Protein AF-A0A7X4I179-F1 (afdb_monomer_lite)

Secondary structure (DSSP, 8-state):
-------S----TT-----SEEE-TTSEEEEE-TTT--EEEEEE-SS-B-SPPEEEEETTEEEEE--B-S--

pLDDT: mean 78.61, std 21.57, range [33.5, 96.56]

Foldseek 3Di:
DDDDPPDPDDDPPDDPDQQAWDFDPQQKIWGADRPPRHTDDIDRDPAHFDDDWDWDDDPNDIDIDTDGDPDD

Sequence (72 aa):
MERGNRARDAPARGARPANGFQRAEDRTFCAFHLATGEQLFRHAAPRPIRSSRMTDEVNGKQYVTVIATTRC

Structure (mmCIF, N/CA/C/O backbone):
data_AF-A0A7X4I179-F1
#
_entry.id   AF-A0A7X4I179-F1
#
loop_
_atom_site.group_PDB
_atom_site.id
_atom_site.type_symbol
_atom_site.label_atom_id
_atom_site.label_alt_id
_atom_site.label_comp_id
_atom_site.label_asym_id
_atom_site.label_entity_id
_atom_site.label_seq_id
_atom_site.pdbx_PDB_ins_code
_atom_site.Cartn_x
_atom_site.Cartn_y
_atom_site.Cartn_z
_atom_site.occupancy
_atom_site.B_iso_or_equiv
_atom_site.auth_seq_id
_atom_site.auth_comp_id
_atom_site.auth_asym_id
_atom_site.auth_atom_id
_atom_site.pdbx_PDB_model_num
ATOM 1 N N . MET A 1 1 ? 32.964 41.783 14.731 1.00 37.91 1 MET A N 1
ATOM 2 C CA . MET A 1 1 ? 31.718 41.522 13.984 1.00 37.91 1 MET A CA 1
ATOM 3 C C . MET A 1 1 ? 31.641 40.025 13.750 1.00 37.91 1 MET A C 1
ATOM 5 O O . MET A 1 1 ? 32.525 39.474 13.109 1.00 37.91 1 MET A O 1
ATOM 9 N N . GLU A 1 2 ? 30.674 39.372 14.388 1.00 41.59 2 GLU A N 1
ATOM 10 C CA . GLU A 1 2 ? 30.398 37.938 14.267 1.00 41.59 2 GLU A CA 1
ATOM 11 C C . GLU A 1 2 ? 29.956 37.552 12.850 1.00 41.59 2 GLU A C 1
ATOM 13 O O . GLU A 1 2 ? 29.250 38.319 12.197 1.00 41.59 2 GLU A O 1
ATOM 18 N N . ARG A 1 3 ? 30.280 36.322 12.435 1.00 40.75 3 ARG A N 1
ATOM 19 C CA . ARG A 1 3 ? 29.301 35.343 11.923 1.00 40.75 3 ARG A CA 1
ATOM 20 C C . ARG A 1 3 ? 29.963 33.965 11.880 1.00 40.75 3 ARG A C 1
ATOM 22 O O . ARG A 1 3 ? 30.720 33.639 10.971 1.00 40.75 3 ARG A O 1
ATOM 29 N N . GLY A 1 4 ? 29.692 33.170 12.914 1.00 33.50 4 GLY A N 1
ATOM 30 C CA . GLY A 1 4 ? 30.044 31.757 12.958 1.00 33.50 4 GLY A CA 1
ATOM 31 C C . GLY A 1 4 ? 29.267 30.984 11.896 1.00 33.50 4 GLY A C 1
ATOM 32 O O . GLY A 1 4 ? 28.039 31.023 11.867 1.00 33.50 4 GLY A O 1
ATOM 33 N N . ASN A 1 5 ? 29.978 30.261 11.034 1.00 49.84 5 ASN A N 1
ATOM 34 C CA . ASN A 1 5 ? 29.370 29.371 10.051 1.00 49.84 5 ASN A CA 1
ATOM 35 C C . ASN A 1 5 ? 29.158 27.991 10.692 1.00 49.84 5 ASN A C 1
ATOM 37 O O . ASN A 1 5 ? 29.880 27.030 10.432 1.00 49.84 5 ASN A O 1
ATOM 41 N N . ARG A 1 6 ? 28.197 27.924 11.619 1.00 47.25 6 ARG A N 1
ATOM 42 C CA . ARG A 1 6 ? 27.747 26.690 12.271 1.00 47.25 6 ARG A CA 1
ATOM 43 C C . ARG A 1 6 ? 26.392 26.314 11.677 1.00 47.25 6 ARG A C 1
ATOM 45 O O . ARG A 1 6 ? 25.346 26.646 12.215 1.00 47.25 6 ARG A O 1
ATOM 52 N N . ALA A 1 7 ? 26.433 25.639 10.538 1.00 40.78 7 ALA A N 1
ATOM 53 C CA . ALA A 1 7 ? 25.275 24.981 9.943 1.00 40.78 7 ALA A CA 1
ATOM 54 C C . ALA A 1 7 ? 25.688 23.575 9.490 1.00 40.78 7 ALA A C 1
ATOM 56 O O . ALA A 1 7 ? 25.675 23.250 8.308 1.00 40.78 7 ALA A O 1
ATOM 57 N N . ARG A 1 8 ? 26.148 22.759 10.446 1.00 47.84 8 ARG A N 1
ATOM 58 C CA . ARG A 1 8 ? 26.316 21.307 10.267 1.00 47.84 8 ARG A CA 1
ATOM 59 C C . ARG A 1 8 ? 25.354 20.472 11.111 1.00 47.84 8 ARG A C 1
ATOM 61 O O . ARG A 1 8 ? 25.352 19.265 10.961 1.00 47.84 8 ARG A O 1
ATOM 68 N N . ASP A 1 9 ? 24.472 21.106 11.877 1.00 41.53 9 ASP A N 1
ATOM 69 C CA . ASP A 1 9 ? 23.437 20.423 12.649 1.00 41.53 9 ASP A CA 1
ATOM 70 C C . ASP A 1 9 ? 22.141 21.229 12.581 1.00 41.53 9 ASP A C 1
ATOM 72 O O . ASP A 1 9 ? 21.861 22.087 13.415 1.00 41.53 9 ASP A O 1
ATOM 76 N N . ALA A 1 10 ? 21.351 20.982 11.542 1.00 38.53 10 ALA A N 1
ATOM 77 C CA . ALA A 1 10 ? 19.956 21.387 11.519 1.00 38.53 10 ALA A CA 1
ATOM 78 C C . ALA A 1 10 ? 19.136 20.174 11.067 1.00 38.53 10 ALA A C 1
ATOM 80 O O . ALA A 1 10 ? 19.231 19.794 9.898 1.00 38.53 10 ALA A O 1
ATOM 81 N N . PRO A 1 11 ? 18.332 19.539 11.943 1.00 37.66 11 PRO A N 1
ATOM 82 C CA . PRO A 1 11 ? 17.300 18.649 11.448 1.00 37.66 11 PRO A CA 1
ATOM 83 C C . PRO A 1 11 ? 16.353 19.528 10.636 1.00 37.66 11 PRO A C 1
ATOM 85 O O . PRO A 1 11 ? 15.917 20.575 11.121 1.00 37.66 11 PRO A O 1
ATOM 88 N N . ALA A 1 12 ? 16.082 19.140 9.391 1.00 46.00 12 ALA A N 1
ATOM 89 C CA . ALA A 1 12 ? 15.154 19.843 8.521 1.00 46.00 12 ALA A CA 1
ATOM 90 C C . ALA A 1 12 ? 13.801 20.018 9.239 1.00 46.00 12 ALA A C 1
ATOM 92 O O . ALA A 1 12 ? 12.966 19.114 9.284 1.00 46.00 12 ALA A O 1
ATOM 93 N N . ARG A 1 13 ? 13.586 21.189 9.849 1.00 44.75 13 ARG A N 1
ATOM 94 C CA . ARG A 1 13 ? 12.273 21.631 10.315 1.00 44.75 13 ARG A CA 1
ATOM 95 C C . ARG A 1 13 ? 11.437 21.866 9.064 1.00 44.75 13 ARG A C 1
ATOM 97 O O . ARG A 1 13 ? 11.722 22.807 8.332 1.00 44.75 13 ARG A O 1
ATOM 104 N N . GLY A 1 14 ? 10.398 21.058 8.853 1.00 39.47 14 GLY A N 1
ATOM 105 C CA . GLY A 1 14 ? 9.266 21.515 8.039 1.00 39.47 14 GLY A CA 1
ATOM 106 C C . GLY A 1 14 ? 8.571 20.535 7.101 1.00 39.47 14 GLY A C 1
ATOM 107 O O . GLY A 1 14 ? 7.684 20.983 6.389 1.00 39.47 14 GLY A O 1
ATOM 108 N N . ALA A 1 15 ? 8.886 19.238 7.089 1.00 39.97 15 ALA A N 1
ATOM 109 C CA . ALA A 1 15 ? 8.062 18.252 6.381 1.00 39.97 15 ALA A CA 1
ATOM 110 C C . ALA A 1 15 ? 8.160 16.880 7.062 1.00 39.97 15 ALA A C 1
ATOM 112 O O . ALA A 1 15 ? 9.054 16.093 6.766 1.00 39.97 15 ALA A O 1
ATOM 113 N N . ARG A 1 16 ? 7.246 16.567 7.990 1.00 49.03 16 ARG A N 1
ATOM 114 C CA . ARG A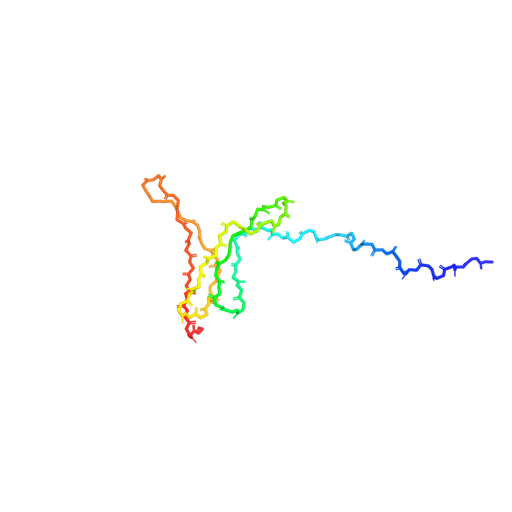 1 16 ? 6.965 15.150 8.271 1.00 49.03 16 ARG A CA 1
ATOM 115 C C . ARG A 1 16 ? 6.241 14.615 7.031 1.00 49.03 16 ARG A C 1
ATOM 117 O O . ARG A 1 16 ? 5.226 15.214 6.671 1.00 49.03 16 ARG A O 1
ATOM 124 N N . PRO A 1 17 ? 6.748 13.581 6.337 1.00 45.16 17 PRO A N 1
ATOM 125 C CA . PRO A 1 17 ? 6.086 13.090 5.138 1.00 45.16 17 PRO A CA 1
ATOM 126 C C . PRO A 1 17 ? 4.672 12.610 5.488 1.00 45.16 17 PRO A C 1
ATOM 128 O O . PRO A 1 17 ? 4.415 12.095 6.577 1.00 45.16 17 PRO A O 1
ATOM 131 N N . ALA A 1 18 ? 3.726 12.856 4.586 1.00 47.34 18 ALA A N 1
ATOM 132 C CA . ALA A 1 18 ? 2.344 12.424 4.731 1.00 47.34 18 ALA A CA 1
ATOM 133 C C . ALA A 1 18 ? 2.270 10.886 4.648 1.00 47.34 18 ALA A C 1
ATOM 135 O O . ALA A 1 18 ? 2.296 10.306 3.561 1.00 47.34 18 ALA A O 1
ATOM 136 N N . ASN A 1 19 ? 2.188 10.204 5.790 1.00 67.31 19 ASN A N 1
ATOM 137 C CA . ASN A 1 19 ? 2.314 8.744 5.839 1.00 67.31 19 ASN A CA 1
ATOM 138 C C . ASN A 1 19 ? 0.952 8.041 5.878 1.00 67.31 19 ASN A C 1
ATOM 140 O O . ASN A 1 19 ? 0.544 7.515 6.904 1.00 67.31 19 ASN A O 1
ATOM 144 N N . GLY A 1 20 ? 0.240 8.065 4.751 1.00 82.75 20 GLY A N 1
ATOM 145 C CA . GLY A 1 20 ? -0.970 7.277 4.509 1.00 82.75 20 GLY A CA 1
ATOM 146 C C . GLY A 1 20 ? -0.710 6.143 3.517 1.00 82.75 20 GLY A C 1
ATOM 147 O O . GLY A 1 20 ? 0.325 5.484 3.545 1.00 82.75 20 GLY A O 1
ATOM 148 N N . PHE A 1 21 ? -1.647 5.918 2.605 1.00 90.62 21 PHE A N 1
ATOM 149 C CA . PHE A 1 21 ? -1.445 4.988 1.498 1.00 90.62 2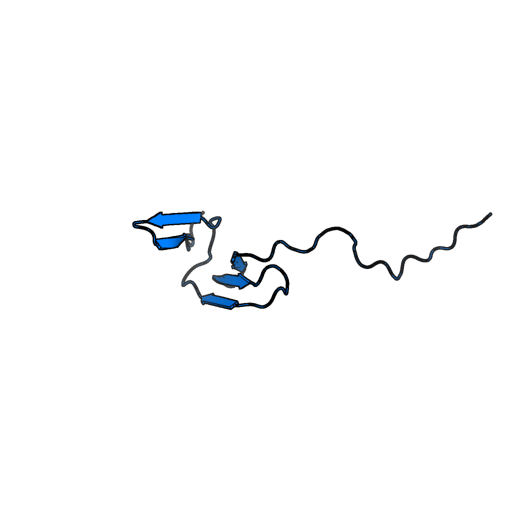1 PHE A CA 1
ATOM 150 C C . PHE A 1 21 ? -0.542 5.593 0.425 1.00 90.62 21 PHE A C 1
ATOM 152 O O . PHE A 1 21 ? -0.737 6.744 0.028 1.00 90.62 21 PHE A O 1
ATOM 159 N N . GLN A 1 22 ? 0.397 4.802 -0.080 1.00 89.69 22 GLN A N 1
ATOM 160 C CA . GLN A 1 22 ? 1.389 5.243 -1.052 1.00 89.69 22 GLN A CA 1
ATOM 161 C C . GLN A 1 22 ? 1.613 4.180 -2.131 1.00 89.69 22 GLN A C 1
ATOM 163 O O . GLN A 1 22 ? 1.473 2.979 -1.891 1.00 89.69 22 GLN A O 1
ATOM 168 N N . ARG A 1 23 ? 1.984 4.639 -3.330 1.00 89.38 23 ARG A N 1
ATOM 169 C CA . ARG A 1 23 ? 2.551 3.784 -4.378 1.00 89.38 2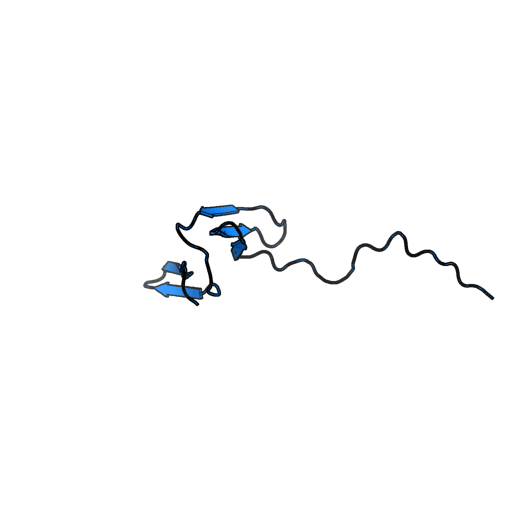3 ARG A CA 1
ATOM 170 C C . ARG A 1 23 ? 4.073 3.851 -4.302 1.00 89.38 23 ARG A C 1
ATOM 172 O O . ARG A 1 23 ? 4.619 4.929 -4.078 1.00 89.38 23 ARG A O 1
ATOM 179 N N . ALA A 1 24 ? 4.730 2.730 -4.542 1.00 86.25 24 ALA A N 1
ATOM 180 C CA . ALA A 1 24 ? 6.173 2.645 -4.691 1.00 86.25 24 ALA A CA 1
ATOM 181 C C . ALA A 1 24 ? 6.550 2.379 -6.157 1.00 86.25 24 ALA A C 1
ATOM 183 O O . ALA A 1 24 ? 5.744 1.885 -6.952 1.00 86.25 24 ALA A O 1
ATOM 184 N N . GLU A 1 25 ? 7.786 2.721 -6.522 1.00 81.31 25 GLU A N 1
ATOM 185 C CA . GLU A 1 25 ? 8.307 2.551 -7.887 1.00 81.31 25 GLU A CA 1
ATOM 186 C C . GLU A 1 25 ? 8.410 1.074 -8.299 1.00 81.31 25 GLU A C 1
ATOM 188 O O . GLU A 1 25 ? 8.262 0.736 -9.472 1.00 81.31 25 GLU A O 1
ATOM 193 N N . ASP A 1 26 ? 8.554 0.173 -7.326 1.00 89.31 26 ASP A N 1
ATOM 194 C CA . ASP A 1 26 ? 8.662 -1.279 -7.507 1.00 89.31 26 ASP A CA 1
ATOM 195 C C . ASP A 1 26 ? 7.312 -1.983 -7.772 1.00 89.31 26 ASP A C 1
ATOM 197 O O . ASP A 1 26 ? 7.217 -3.209 -7.685 1.00 89.31 26 ASP A O 1
ATOM 201 N N . ARG A 1 27 ? 6.276 -1.224 -8.165 1.00 92.38 27 ARG A N 1
ATOM 202 C CA . ARG A 1 27 ? 4.886 -1.679 -8.400 1.00 92.38 27 ARG A CA 1
ATOM 203 C C . ARG A 1 27 ? 4.130 -2.064 -7.128 1.00 92.38 27 ARG A C 1
ATOM 205 O O . ARG A 1 27 ? 3.095 -2.728 -7.201 1.00 92.38 27 ARG A O 1
ATOM 212 N N . THR A 1 28 ? 4.609 -1.640 -5.966 1.00 94.38 28 THR A N 1
ATOM 213 C CA . THR A 1 28 ? 3.951 -1.956 -4.701 1.00 94.38 28 THR A CA 1
ATOM 214 C C . THR A 1 28 ? 2.966 -0.868 -4.281 1.00 94.38 28 THR A 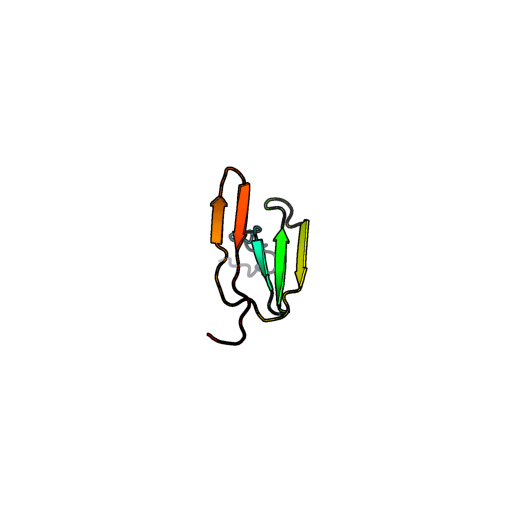C 1
ATOM 216 O O . THR A 1 28 ? 3.208 0.326 -4.464 1.00 94.38 28 THR A O 1
ATOM 219 N N . PHE A 1 29 ? 1.853 -1.283 -3.680 1.00 94.06 29 PHE A N 1
ATOM 220 C CA . PHE A 1 29 ? 0.962 -0.426 -2.907 1.00 94.06 29 PHE A CA 1
ATOM 221 C C . PHE A 1 29 ? 1.155 -0.692 -1.414 1.00 94.06 29 PHE A C 1
ATOM 223 O O . PHE A 1 29 ? 1.046 -1.839 -0.974 1.00 94.06 29 PHE A O 1
ATOM 230 N N . CYS A 1 30 ? 1.420 0.356 -0.640 1.00 93.88 30 CYS A N 1
ATOM 231 C CA . CYS A 1 30 ? 1.692 0.258 0.790 1.00 93.88 30 CYS A CA 1
ATOM 232 C C . CYS A 1 30 ? 0.744 1.144 1.599 1.00 93.88 30 CYS A C 1
ATOM 234 O O . CYS A 1 30 ? 0.274 2.176 1.115 1.00 93.88 30 CYS A O 1
ATOM 236 N N . ALA A 1 31 ? 0.507 0.762 2.853 1.00 93.56 31 ALA A N 1
ATOM 237 C CA . ALA A 1 31 ? -0.120 1.629 3.846 1.00 93.56 31 ALA A CA 1
ATOM 238 C C . ALA A 1 31 ? 0.794 1.761 5.061 1.00 93.56 31 ALA A C 1
ATOM 240 O O . ALA A 1 31 ? 1.353 0.766 5.528 1.00 93.56 31 ALA A O 1
ATOM 241 N N . PHE A 1 32 ? 0.914 2.984 5.568 1.00 93.75 32 PHE A N 1
ATOM 242 C CA . PHE A 1 32 ? 1.746 3.308 6.718 1.00 93.75 32 PHE A CA 1
ATOM 243 C C . PHE A 1 32 ? 0.908 3.913 7.841 1.00 93.75 32 PHE A C 1
ATOM 245 O O . PHE A 1 32 ? -0.099 4.580 7.599 1.00 93.75 32 PHE A O 1
ATOM 252 N N . HIS A 1 33 ? 1.334 3.684 9.077 1.00 91.94 33 HIS A N 1
ATOM 253 C CA . HIS A 1 33 ? 0.790 4.365 10.236 1.00 91.94 33 HIS A CA 1
ATOM 254 C C . HIS A 1 33 ? 1.219 5.840 10.216 1.00 91.94 33 HIS A C 1
ATOM 256 O O . HIS A 1 33 ? 2.411 6.151 10.156 1.00 91.94 33 HIS A O 1
ATOM 262 N N . LEU A 1 34 ? 0.255 6.760 10.307 1.00 87.69 34 LEU A N 1
ATOM 263 C CA . LEU A 1 34 ? 0.488 8.198 10.109 1.00 87.69 34 LEU A CA 1
ATOM 264 C C . LEU A 1 34 ? 1.478 8.808 11.107 1.00 87.69 34 LEU A C 1
ATOM 266 O O . LEU A 1 34 ? 2.271 9.670 10.734 1.00 87.69 34 LEU A O 1
ATOM 270 N N . ALA A 1 35 ? 1.435 8.377 12.369 1.00 88.56 35 ALA A N 1
ATOM 271 C CA . ALA A 1 35 ? 2.249 8.984 13.421 1.00 88.56 35 ALA A CA 1
ATOM 272 C C . ALA A 1 35 ? 3.655 8.379 13.525 1.00 88.56 35 ALA A C 1
ATOM 274 O O . ALA A 1 35 ? 4.607 9.094 13.829 1.00 88.56 35 ALA A O 1
ATOM 275 N N . THR A 1 36 ? 3.782 7.070 13.290 1.00 90.44 36 THR A N 1
ATOM 276 C CA . THR A 1 36 ? 5.039 6.326 13.498 1.00 90.44 36 THR A CA 1
ATOM 277 C C . THR A 1 36 ? 5.784 6.053 12.196 1.00 90.44 36 THR A C 1
ATOM 279 O O . THR A 1 36 ? 6.988 5.833 12.229 1.00 90.44 36 THR A O 1
ATOM 282 N N . GLY A 1 37 ? 5.095 6.073 11.051 1.00 89.56 37 GLY A N 1
ATOM 283 C CA . GLY A 1 37 ? 5.654 5.662 9.763 1.00 89.56 37 GLY A CA 1
ATOM 284 C C . GLY A 1 37 ? 5.824 4.149 9.612 1.00 89.56 37 GLY A C 1
ATOM 285 O O . GLY A 1 37 ? 6.412 3.707 8.632 1.00 89.56 37 GLY A O 1
ATOM 286 N N . GLU A 1 38 ? 5.317 3.348 10.551 1.00 91.38 38 GLU A N 1
ATOM 287 C CA . GLU A 1 38 ? 5.354 1.888 10.465 1.00 91.38 38 GLU A CA 1
ATOM 288 C C . GLU A 1 38 ? 4.537 1.386 9.266 1.00 91.38 38 GLU A C 1
ATOM 290 O O . GLU A 1 38 ? 3.418 1.848 9.042 1.00 91.38 38 GLU A O 1
ATOM 295 N N . GLN A 1 39 ? 5.068 0.436 8.493 1.00 93.00 39 GLN A N 1
ATOM 296 C CA . GLN A 1 39 ? 4.332 -0.166 7.380 1.00 93.00 39 GLN A CA 1
ATOM 297 C C . GLN A 1 39 ? 3.337 -1.210 7.897 1.00 93.00 39 GLN A C 1
ATOM 299 O O . GLN A 1 39 ? 3.737 -2.225 8.456 1.00 93.00 39 GLN A O 1
ATOM 304 N N . LEU A 1 40 ? 2.049 -0.997 7.632 1.00 95.38 40 LEU A N 1
ATOM 305 C CA . LEU A 1 40 ? 0.962 -1.876 8.078 1.00 95.38 40 LEU A CA 1
ATOM 306 C C . LEU A 1 40 ? 0.456 -2.813 6.974 1.00 95.38 40 LEU A C 1
ATOM 308 O O . LEU A 1 40 ? -0.134 -3.852 7.255 1.00 95.38 40 LEU A O 1
ATOM 312 N N . PHE A 1 41 ? 0.654 -2.445 5.706 1.00 94.62 41 PHE A N 1
ATOM 313 C CA . PHE A 1 41 ? 0.160 -3.208 4.561 1.00 94.62 41 PHE A CA 1
ATOM 314 C C . PHE A 1 41 ? 1.113 -3.115 3.374 1.00 94.62 41 PHE A C 1
ATOM 316 O O . PHE A 1 41 ? 1.703 -2.060 3.127 1.00 94.62 41 PHE A O 1
ATOM 323 N N . ARG A 1 42 ? 1.200 -4.207 2.607 1.00 94.62 42 ARG A N 1
ATOM 324 C CA . ARG A 1 42 ? 1.936 -4.280 1.346 1.00 94.62 42 ARG A CA 1
ATOM 325 C C . ARG A 1 42 ? 1.199 -5.166 0.348 1.00 94.62 42 ARG A C 1
ATOM 327 O O . ARG A 1 42 ? 0.875 -6.309 0.655 1.00 94.62 42 ARG A O 1
ATOM 334 N N . HIS A 1 43 ? 1.011 -4.668 -0.867 1.00 94.94 43 HIS A N 1
ATOM 335 C CA . HIS A 1 43 ? 0.486 -5.438 -1.988 1.00 94.94 43 HIS A CA 1
ATOM 336 C C . HIS A 1 43 ? 1.349 -5.229 -3.230 1.00 94.94 43 HIS A C 1
ATOM 338 O O . HIS A 1 43 ? 1.516 -4.102 -3.692 1.00 94.94 43 HIS A O 1
ATOM 344 N N . ALA A 1 44 ? 1.887 -6.317 -3.779 1.00 95.81 44 ALA A N 1
ATOM 345 C CA . ALA A 1 44 ? 2.625 -6.288 -5.035 1.00 95.81 44 ALA A CA 1
ATOM 346 C C . ALA A 1 44 ? 1.640 -6.362 -6.208 1.00 95.81 44 ALA A C 1
ATOM 348 O O . ALA A 1 44 ? 1.026 -7.404 -6.442 1.00 95.81 44 ALA A O 1
ATOM 349 N N . ALA A 1 45 ? 1.489 -5.262 -6.947 1.00 94.06 45 ALA A N 1
ATOM 350 C CA . ALA A 1 45 ? 0.637 -5.246 -8.125 1.00 94.06 45 ALA A CA 1
ATOM 351 C C . ALA A 1 45 ? 1.357 -5.899 -9.323 1.00 94.06 45 ALA A C 1
ATOM 353 O O . ALA A 1 45 ? 2.577 -5.776 -9.471 1.00 94.06 45 ALA A O 1
ATOM 354 N N . PRO A 1 46 ? 0.623 -6.538 -10.251 1.00 94.12 46 PRO A N 1
ATOM 355 C CA . PRO A 1 46 ? 1.225 -7.155 -11.436 1.00 94.12 46 PRO A CA 1
ATOM 356 C C . PRO A 1 46 ? 1.844 -6.124 -12.402 1.00 94.12 46 PRO A C 1
ATOM 358 O O . PRO A 1 46 ? 2.686 -6.464 -13.236 1.00 94.12 46 PRO A O 1
ATOM 361 N N . ARG A 1 47 ? 1.435 -4.851 -12.307 1.00 94.44 47 ARG A N 1
ATOM 362 C CA . ARG A 1 47 ? 1.846 -3.734 -13.174 1.00 94.44 47 ARG A CA 1
ATOM 363 C C . ARG A 1 47 ? 2.128 -2.478 -12.336 1.00 94.44 47 ARG A C 1
ATOM 36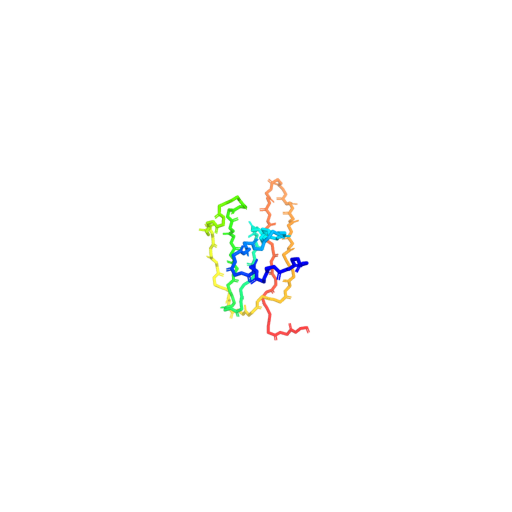5 O O . ARG A 1 47 ? 1.626 -2.395 -11.218 1.00 94.44 47 ARG A O 1
ATOM 372 N N . PRO A 1 48 ? 2.876 -1.489 -12.861 1.00 92.75 48 PRO A N 1
ATOM 373 C CA . PRO A 1 48 ? 3.069 -0.211 -12.179 1.00 92.75 48 PRO A CA 1
ATOM 374 C C . PRO A 1 48 ? 1.748 0.491 -11.867 1.00 92.75 48 PRO A C 1
ATOM 376 O O . PRO A 1 48 ? 0.839 0.525 -12.698 1.00 92.75 48 PRO A O 1
ATOM 379 N N . ILE A 1 49 ? 1.660 1.079 -10.677 1.00 92.50 49 ILE A N 1
ATOM 380 C CA . ILE A 1 49 ? 0.516 1.887 -10.255 1.00 92.50 49 ILE A CA 1
ATOM 381 C C . ILE A 1 49 ? 0.748 3.311 -10.750 1.00 92.50 49 ILE A C 1
ATOM 383 O O . ILE A 1 49 ? 1.717 3.952 -10.349 1.00 92.50 49 ILE A O 1
ATOM 387 N N . ARG A 1 50 ? -0.121 3.803 -11.638 1.00 88.44 50 ARG A N 1
ATOM 388 C CA . ARG A 1 50 ? 0.037 5.128 -12.270 1.00 88.44 50 ARG A CA 1
ATOM 389 C C . ARG A 1 50 ? -1.005 6.150 -11.829 1.00 88.44 50 ARG A C 1
ATOM 391 O O . ARG A 1 50 ? -0.815 7.338 -12.063 1.00 88.44 50 ARG A O 1
ATOM 398 N N . SER A 1 51 ? -2.072 5.715 -11.165 1.00 85.94 51 SER A N 1
ATOM 399 C CA . SER A 1 51 ? -3.096 6.619 -10.649 1.00 85.94 51 SER A CA 1
ATOM 400 C C . SER A 1 51 ? -2.735 7.192 -9.276 1.00 85.94 51 SER A C 1
ATOM 402 O O . SER A 1 51 ? -1.850 6.707 -8.558 1.00 85.94 51 SER A O 1
ATOM 404 N N . SER A 1 52 ? -3.482 8.219 -8.885 1.00 85.88 52 SER A N 1
ATOM 405 C CA . SER A 1 52 ? -3.680 8.549 -7.475 1.00 85.88 52 SER A CA 1
ATOM 406 C C . SER A 1 52 ? -4.578 7.499 -6.811 1.00 85.88 52 SER A C 1
ATOM 408 O O . SER A 1 52 ? -5.296 6.757 -7.488 1.00 85.88 52 SER A O 1
ATOM 410 N N . ARG A 1 53 ? -4.523 7.421 -5.479 1.00 83.31 53 ARG A N 1
ATOM 411 C CA . ARG A 1 53 ? -5.461 6.621 -4.685 1.00 83.31 53 ARG A CA 1
ATOM 412 C C . ARG A 1 53 ? -6.836 7.283 -4.676 1.00 83.31 53 ARG A C 1
ATOM 414 O O . ARG A 1 53 ? -6.913 8.488 -4.450 1.00 83.31 53 ARG A O 1
ATOM 421 N N . MET A 1 54 ? -7.883 6.475 -4.792 1.00 88.00 54 MET A N 1
ATOM 422 C CA . MET A 1 54 ? -9.267 6.868 -4.520 1.00 88.00 54 MET A CA 1
ATOM 423 C C . MET A 1 54 ? -9.820 6.092 -3.322 1.00 88.00 54 MET A C 1
ATOM 425 O O . MET A 1 54 ? -9.362 4.983 -3.031 1.00 88.00 54 MET A O 1
ATOM 429 N N . THR A 1 55 ? -10.757 6.703 -2.601 1.00 91.00 55 THR A N 1
ATOM 430 C CA . THR A 1 55 ? -11.448 6.093 -1.461 1.00 91.00 55 THR A CA 1
ATOM 431 C C . THR A 1 55 ? -12.944 6.233 -1.664 1.00 91.00 55 THR A C 1
ATOM 433 O O . THR A 1 55 ? -13.433 7.359 -1.725 1.00 91.00 55 THR A O 1
ATOM 436 N N . ASP A 1 56 ? -13.638 5.104 -1.730 1.00 90.50 56 ASP A N 1
ATOM 437 C CA . ASP A 1 56 ? -15.071 5.036 -2.001 1.00 90.50 56 ASP A CA 1
ATOM 438 C C . ASP A 1 56 ? -15.752 4.201 -0.918 1.00 90.50 56 ASP A C 1
ATOM 440 O O . ASP A 1 56 ? -15.185 3.223 -0.426 1.00 90.50 56 ASP A O 1
ATOM 444 N N . GLU A 1 57 ? -16.975 4.564 -0.546 1.00 95.94 57 GLU A N 1
ATOM 445 C CA . GLU A 1 57 ? -17.803 3.758 0.346 1.00 95.94 57 GLU A CA 1
ATOM 446 C C . GLU A 1 57 ? -18.951 3.137 -0.444 1.00 95.94 57 GLU A C 1
ATOM 448 O O . GLU A 1 57 ? -19.700 3.831 -1.130 1.00 95.94 57 GLU A O 1
ATOM 453 N N . VAL A 1 58 ? -19.091 1.815 -0.347 1.00 96.56 58 VAL A N 1
ATOM 454 C CA . VAL A 1 58 ? -20.164 1.062 -1.000 1.00 96.56 58 VAL A CA 1
ATOM 455 C C . VAL A 1 58 ? -20.813 0.160 0.040 1.00 96.56 58 VAL A C 1
ATOM 457 O O . VAL A 1 58 ? -20.151 -0.710 0.608 1.00 96.56 58 VAL A O 1
ATOM 460 N N . ASN A 1 59 ? -22.110 0.363 0.288 1.00 96.44 59 ASN A N 1
ATOM 461 C CA . ASN A 1 59 ? -22.902 -0.387 1.273 1.00 96.44 59 ASN A CA 1
ATOM 462 C C . ASN A 1 59 ? -22.262 -0.413 2.678 1.00 96.44 59 ASN A C 1
ATOM 464 O O . ASN A 1 59 ? -22.175 -1.467 3.305 1.00 96.44 59 ASN A O 1
ATOM 468 N N . GLY A 1 60 ? -21.757 0.733 3.150 1.00 96.19 60 GLY A N 1
ATOM 469 C CA . GLY A 1 60 ? -21.119 0.864 4.467 1.00 96.19 60 GLY A CA 1
ATOM 470 C C . GLY A 1 60 ? -19.720 0.249 4.569 1.00 96.19 60 GLY A C 1
ATOM 471 O O . GLY A 1 60 ? -19.139 0.213 5.653 1.00 96.19 60 GLY A O 1
ATOM 472 N N . LYS A 1 61 ? -19.154 -0.245 3.460 1.00 96.50 61 LYS A N 1
ATOM 473 C CA . LYS A 1 61 ? -17.780 -0.743 3.405 1.00 96.50 61 LYS A CA 1
ATOM 474 C C . LYS A 1 61 ? -16.904 0.216 2.615 1.00 96.50 61 LYS A C 1
ATOM 476 O O . LYS A 1 61 ? -17.207 0.546 1.470 1.00 96.50 61 LYS A O 1
ATOM 481 N N . GLN A 1 62 ? -15.793 0.618 3.224 1.00 95.00 62 GLN A N 1
ATOM 482 C CA . GLN A 1 62 ? -14.786 1.438 2.565 1.00 95.00 62 GLN A CA 1
ATOM 483 C C . GLN A 1 62 ? -13.885 0.593 1.671 1.00 95.00 62 GLN A C 1
ATOM 485 O O . GLN A 1 62 ? -13.414 -0.483 2.050 1.00 95.00 62 GLN A O 1
ATOM 490 N N . TYR A 1 63 ? -13.615 1.133 0.493 1.00 93.44 63 TYR A N 1
ATOM 491 C CA . TYR A 1 63 ? -12.716 0.589 -0.501 1.00 93.44 63 TYR A CA 1
ATOM 492 C C . TYR A 1 63 ? -11.643 1.615 -0.821 1.00 93.44 63 TYR A C 1
ATOM 494 O O . TYR A 1 63 ? -11.886 2.819 -0.891 1.00 93.44 63 TYR A O 1
ATOM 502 N N . VAL A 1 64 ? -10.433 1.109 -1.021 1.00 93.50 64 VAL A N 1
ATOM 503 C CA . VAL A 1 64 ? -9.297 1.895 -1.476 1.00 93.50 64 VAL A CA 1
ATOM 504 C C . VAL A 1 64 ? -8.893 1.358 -2.835 1.00 93.50 64 VAL A C 1
ATOM 506 O O . VAL A 1 64 ? -8.551 0.182 -2.955 1.00 93.50 64 VAL A O 1
ATOM 509 N N . THR A 1 65 ? -8.917 2.224 -3.843 1.00 92.81 65 THR A N 1
ATOM 510 C CA . THR A 1 65 ? -8.747 1.823 -5.241 1.00 92.81 65 THR A CA 1
ATOM 511 C C . THR A 1 65 ? -7.535 2.509 -5.855 1.00 92.81 65 THR A C 1
ATOM 513 O O . THR A 1 65 ? -7.266 3.691 -5.619 1.00 92.81 65 THR A O 1
ATOM 516 N N . VAL A 1 66 ? -6.798 1.750 -6.664 1.00 93.19 66 VAL A N 1
ATOM 517 C CA . VAL A 1 66 ? -5.689 2.218 -7.498 1.00 93.19 66 VAL A CA 1
ATOM 518 C C . VAL A 1 66 ? -5.731 1.508 -8.848 1.00 93.19 66 VAL A C 1
ATOM 520 O O . VAL A 1 66 ? -6.189 0.370 -8.944 1.00 93.19 66 VAL A O 1
ATOM 523 N N . ILE A 1 67 ? -5.224 2.161 -9.892 1.00 93.00 67 ILE A N 1
ATOM 524 C CA . ILE A 1 67 ? -5.144 1.593 -11.239 1.00 93.00 67 ILE A CA 1
ATOM 525 C C . ILE A 1 67 ? -3.691 1.224 -11.539 1.00 93.00 67 ILE A C 1
ATOM 527 O O . ILE A 1 67 ? -2.804 2.082 -11.629 1.00 93.00 67 ILE A O 1
ATOM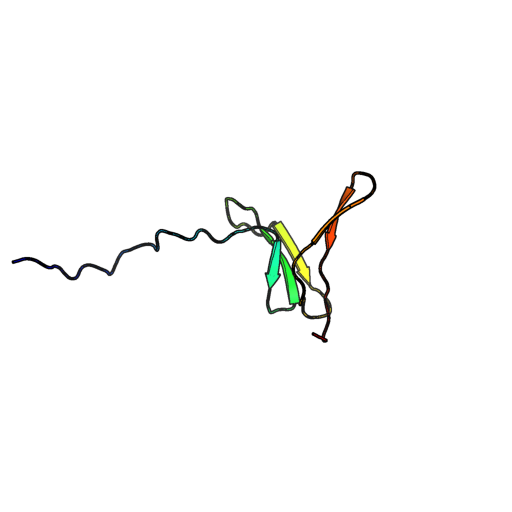 531 N N . ALA A 1 68 ? -3.463 -0.078 -11.714 1.00 94.31 68 ALA A N 1
ATOM 532 C CA . ALA A 1 68 ? -2.189 -0.646 -12.133 1.00 94.31 68 ALA A CA 1
ATOM 533 C C . ALA A 1 68 ? -2.194 -0.901 -13.647 1.00 94.31 68 ALA A C 1
ATOM 535 O O . ALA A 1 68 ? -2.858 -1.812 -14.148 1.00 94.31 68 ALA A O 1
ATOM 536 N N . THR A 1 69 ? -1.445 -0.094 -14.395 1.00 93.56 69 THR A N 1
ATOM 537 C CA . THR A 1 69 ? -1.437 -0.121 -15.860 1.00 93.56 69 THR A CA 1
ATOM 538 C C . THR A 1 69 ? -0.050 0.182 -16.416 1.00 93.56 69 THR A C 1
ATOM 540 O O . THR A 1 69 ? 0.741 0.935 -15.850 1.00 93.56 69 THR A O 1
ATOM 543 N N . THR A 1 70 ? 0.260 -0.430 -17.555 1.00 90.81 70 THR A N 1
ATOM 544 C CA . THR A 1 70 ? 1.475 -0.136 -18.321 1.00 90.81 70 THR A CA 1
ATOM 545 C C . THR A 1 70 ? 1.316 1.086 -19.224 1.00 90.81 70 THR A C 1
ATOM 547 O O . THR A 1 70 ? 2.323 1.607 -19.691 1.00 90.81 70 THR A O 1
ATOM 550 N N . ARG A 1 71 ? 0.083 1.555 -19.451 1.00 80.25 71 ARG A N 1
ATOM 551 C CA . ARG A 1 71 ? -0.239 2.712 -20.300 1.00 80.25 71 ARG A CA 1
ATOM 552 C C . ARG A 1 71 ? -0.571 3.936 -19.445 1.00 80.25 71 ARG A C 1
ATOM 554 O O . ARG A 1 71 ? -1.181 3.772 -18.389 1.00 80.25 71 ARG A O 1
ATOM 561 N N . CYS A 1 72 ? -0.142 5.110 -19.897 1.00 61.81 72 CYS A N 1
ATOM 562 C CA . CYS A 1 72 ? -0.478 6.411 -19.315 1.00 61.81 72 CYS A CA 1
ATOM 563 C C . CYS A 1 72 ? -1.704 6.988 -20.015 1.00 61.81 72 CYS A C 1
ATOM 565 O O . CYS A 1 72 ? -1.783 6.801 -21.250 1.00 61.81 72 CYS A O 1
#

Radius of gyration: 19.0 Å; chains: 1; bounding box: 55×49×35 Å